Protein AF-A0A7V9ZTU9-F1 (afdb_monomer_lite)

pLDDT: mean 80.58, std 18.95, range [41.09, 98.31]

Foldseek 3Di:
DDDDDDDPPPVDDDDDDDDPPPPPPPPPVPPPPPQDKDWDADPQQWIWIDTPVCNVDIDTPGHDDPDDVPDDDPDWDQDVVPRDIDD

Sequence (87 aa):
MKKTFNGRSVFGSMLFLLSLFVYVGSINAQTITPNATLFGVTTNNQLVRFSATSPENVTIVGSITGLQLGENILGIDFRPATGQLYG

Structure (mmCIF, N/CA/C/O backbone):
data_AF-A0A7V9ZTU9-F1
#
_entry.id   AF-A0A7V9ZTU9-F1
#
loop_
_atom_site.group_PDB
_atom_site.id
_atom_site.type_symbol
_atom_site.label_atom_id
_atom_site.label_alt_id
_atom_site.label_comp_id
_atom_site.label_asym_id
_atom_site.label_entity_id
_atom_site.label_seq_id
_atom_site.pdbx_PDB_ins_code
_atom_site.Cartn_x
_atom_site.Cartn_y
_atom_site.Ca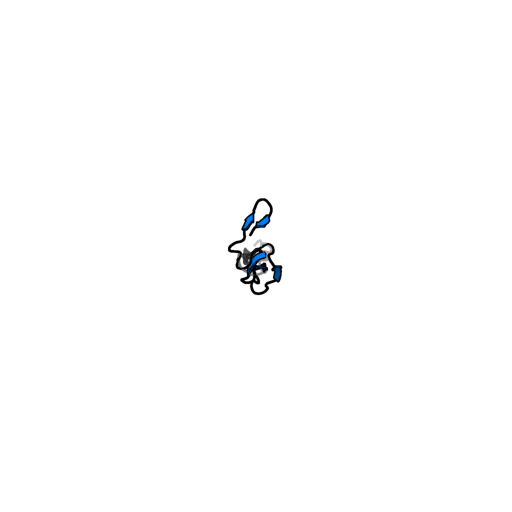rtn_z
_atom_site.occupancy
_atom_site.B_iso_or_equiv
_atom_site.auth_seq_id
_atom_site.auth_comp_id
_atom_site.auth_asym_id
_atom_site.auth_atom_id
_atom_site.pdbx_PDB_model_num
ATOM 1 N N . MET A 1 1 ? 46.360 -13.567 -89.956 1.00 49.56 1 MET A N 1
ATOM 2 C CA . MET A 1 1 ? 47.189 -13.323 -88.754 1.00 49.56 1 MET A CA 1
ATOM 3 C C . MET A 1 1 ? 46.247 -12.995 -87.598 1.00 49.56 1 MET A C 1
ATOM 5 O O . MET A 1 1 ? 45.555 -11.987 -87.643 1.00 49.56 1 MET A O 1
ATOM 9 N N . LYS A 1 2 ? 46.080 -13.944 -86.673 1.00 58.53 2 LYS A N 1
ATOM 10 C CA . LYS A 1 2 ? 45.036 -13.980 -85.636 1.00 58.53 2 LYS A CA 1
ATOM 11 C C . LYS A 1 2 ? 45.441 -13.059 -84.480 1.00 58.53 2 LYS A C 1
ATOM 13 O O . LYS A 1 2 ? 46.462 -13.310 -83.852 1.00 58.53 2 LYS A O 1
ATOM 18 N N . LYS A 1 3 ? 44.682 -11.990 -84.220 1.00 54.19 3 LYS A N 1
ATOM 19 C CA . LYS A 1 3 ? 44.894 -11.142 -83.037 1.00 54.19 3 LYS A CA 1
ATOM 20 C C . LYS A 1 3 ? 44.293 -11.849 -81.821 1.00 54.19 3 LYS A C 1
ATOM 22 O O . LYS A 1 3 ? 43.076 -11.948 -81.696 1.00 54.19 3 LYS A O 1
ATOM 27 N N . THR A 1 4 ? 45.146 -12.404 -80.972 1.00 60.84 4 THR A N 1
ATOM 28 C CA . THR A 1 4 ? 44.796 -12.967 -79.664 1.00 60.84 4 THR A CA 1
ATOM 29 C C . THR A 1 4 ? 44.537 -11.824 -78.680 1.00 60.84 4 THR A C 1
ATOM 31 O O . THR A 1 4 ? 45.398 -10.972 -78.485 1.00 60.84 4 THR A O 1
ATOM 34 N N . PHE A 1 5 ? 43.341 -11.778 -78.085 1.00 61.34 5 PHE A N 1
ATOM 35 C CA . PHE A 1 5 ? 42.995 -10.806 -77.045 1.00 61.34 5 PHE A CA 1
ATOM 36 C C . PHE A 1 5 ? 43.505 -11.274 -75.677 1.00 61.34 5 PHE A C 1
ATOM 38 O O . PHE A 1 5 ? 43.300 -12.421 -75.281 1.00 61.34 5 PHE A O 1
ATOM 45 N N . ASN A 1 6 ? 44.166 -10.355 -74.976 1.00 50.69 6 ASN A N 1
ATOM 46 C CA . ASN A 1 6 ? 44.710 -10.513 -73.633 1.00 50.69 6 ASN A CA 1
ATOM 47 C C . ASN A 1 6 ? 43.612 -10.781 -72.583 1.00 50.69 6 ASN A C 1
ATOM 49 O O . ASN A 1 6 ? 42.637 -10.041 -72.498 1.00 50.69 6 ASN A O 1
ATOM 53 N N . GLY A 1 7 ? 43.826 -11.819 -71.767 1.00 54.75 7 GLY A N 1
ATOM 54 C CA . GLY A 1 7 ? 43.492 -11.885 -70.337 1.00 54.75 7 GLY A CA 1
ATOM 55 C C . GLY A 1 7 ? 42.083 -11.495 -69.884 1.00 54.75 7 GLY A C 1
ATOM 56 O O . GLY A 1 7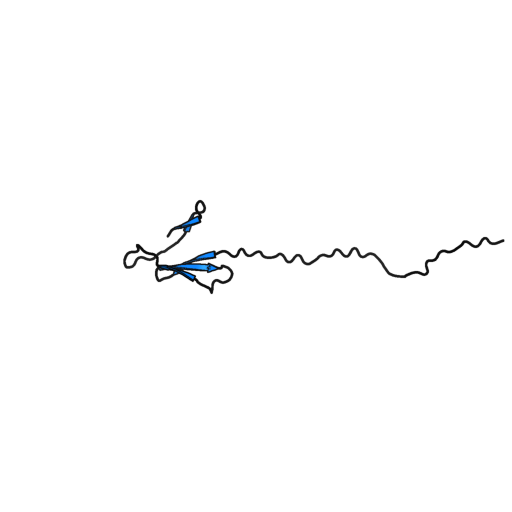 ? 41.890 -10.416 -69.334 1.00 54.75 7 GLY A O 1
ATOM 57 N N . ARG A 1 8 ? 41.124 -12.426 -69.961 1.00 61.97 8 ARG A N 1
ATOM 58 C CA . ARG A 1 8 ? 39.976 -12.438 -69.035 1.00 61.97 8 ARG A CA 1
ATOM 59 C C . ARG A 1 8 ? 40.280 -13.428 -67.913 1.00 61.97 8 ARG A C 1
ATOM 61 O O . ARG A 1 8 ? 39.964 -14.609 -68.022 1.00 61.97 8 ARG A O 1
ATOM 68 N N . SER A 1 9 ? 40.928 -12.958 -66.852 1.00 57.41 9 SER A N 1
ATOM 69 C CA . SER A 1 9 ? 41.128 -13.735 -65.626 1.00 57.41 9 SER A CA 1
ATOM 70 C C . SER A 1 9 ? 39.787 -13.846 -64.891 1.00 57.41 9 SER A C 1
ATOM 72 O O . SER A 1 9 ? 39.447 -13.000 -64.076 1.00 57.41 9 SER A O 1
ATOM 74 N N . VAL A 1 10 ? 39.004 -14.880 -65.201 1.00 59.59 10 VAL A N 1
ATOM 75 C CA . VAL A 1 10 ? 37.836 -15.306 -64.397 1.00 59.59 10 VAL A CA 1
ATOM 76 C C . VAL A 1 10 ? 38.121 -16.596 -63.615 1.00 59.59 10 VAL A C 1
ATOM 78 O O . VAL A 1 10 ? 37.213 -17.273 -63.153 1.00 59.59 10 VAL A O 1
ATOM 81 N N . PHE A 1 11 ? 39.400 -16.921 -63.411 1.00 56.03 11 PHE A N 1
ATOM 82 C CA . PHE A 1 11 ? 39.860 -18.046 -62.585 1.00 56.03 11 PHE A CA 1
ATOM 83 C C . PHE A 1 11 ? 39.945 -17.686 -61.086 1.00 56.03 11 PHE A C 1
ATOM 85 O O . PHE A 1 11 ? 40.903 -18.037 -60.405 1.00 56.03 11 PHE A O 1
ATOM 92 N N . GLY A 1 12 ? 38.939 -16.973 -60.569 1.00 45.44 12 GLY A N 1
ATOM 93 C CA . GLY A 1 12 ? 38.815 -16.619 -59.155 1.00 45.44 12 GLY A CA 1
ATOM 94 C C . GLY A 1 12 ? 37.372 -16.754 -58.675 1.00 45.44 12 GLY A C 1
ATOM 95 O O . GLY A 1 12 ? 36.535 -15.914 -58.984 1.00 45.44 12 GLY A O 1
ATOM 96 N N . SER A 1 13 ? 37.120 -17.819 -57.909 1.00 47.69 13 SER A N 1
ATOM 97 C CA . SER A 1 13 ? 35.963 -18.049 -57.028 1.00 47.69 13 SER A CA 1
ATOM 98 C C . SER A 1 13 ? 34.562 -18.082 -57.654 1.00 47.69 13 SER A C 1
ATOM 100 O O . SER A 1 13 ? 33.816 -17.110 -57.699 1.00 47.69 13 SER A O 1
ATOM 102 N N . MET A 1 14 ? 34.168 -19.303 -57.996 1.00 47.69 14 MET A N 1
ATOM 103 C CA . MET A 1 14 ? 32.800 -19.801 -57.931 1.00 47.69 14 MET A CA 1
ATOM 104 C C . MET A 1 14 ? 32.285 -19.718 -56.479 1.00 47.69 14 MET A C 1
ATOM 106 O O . MET A 1 14 ? 32.668 -20.557 -55.677 1.00 47.69 14 MET A O 1
ATOM 110 N N . LEU A 1 15 ? 31.478 -18.707 -56.134 1.00 47.53 15 LEU A N 1
ATOM 111 C CA . LEU A 1 15 ? 30.653 -18.614 -54.908 1.00 47.53 15 LEU A CA 1
ATOM 112 C C . LEU A 1 15 ? 29.605 -17.501 -55.132 1.00 47.53 15 LEU A C 1
ATOM 114 O O . LEU A 1 15 ? 29.891 -16.318 -55.015 1.00 47.53 15 LEU A O 1
ATOM 118 N N . PHE A 1 16 ? 28.511 -17.823 -55.818 1.00 44.38 16 PHE A N 1
ATOM 119 C CA . PHE A 1 16 ? 27.188 -18.032 -55.215 1.00 44.38 16 PHE A CA 1
ATOM 120 C C . PHE A 1 16 ? 26.606 -16.780 -54.523 1.00 44.38 16 PHE A C 1
ATOM 122 O O . PHE A 1 16 ? 26.874 -16.503 -53.364 1.00 44.38 16 PHE A O 1
ATOM 129 N N . LEU A 1 17 ? 25.796 -16.051 -55.298 1.00 41.09 17 LEU A N 1
ATOM 130 C CA . LEU A 1 17 ? 24.492 -15.479 -54.940 1.00 41.09 17 LEU A CA 1
ATOM 131 C C . LEU A 1 17 ? 24.330 -14.740 -53.595 1.00 41.09 17 LEU A C 1
ATOM 133 O O . LEU A 1 17 ? 24.368 -15.319 -52.517 1.00 41.09 17 LEU A O 1
ATOM 137 N N . LEU A 1 18 ? 23.942 -13.468 -53.727 1.00 50.66 18 LEU A N 1
ATOM 138 C CA . LEU A 1 18 ? 22.775 -12.878 -53.065 1.00 50.66 18 LEU A CA 1
ATOM 139 C C . LEU A 1 18 ? 22.535 -13.332 -51.614 1.00 50.66 18 LEU A C 1
ATOM 141 O O . LEU A 1 18 ? 21.715 -14.207 -51.350 1.00 50.66 18 LEU A O 1
ATOM 145 N N . SER A 1 19 ? 23.164 -12.673 -50.648 1.00 52.69 19 SER A N 1
ATOM 146 C CA . SER A 1 19 ? 22.604 -12.675 -49.301 1.00 52.69 19 SER A CA 1
ATOM 147 C C . SER A 1 19 ? 22.696 -11.290 -48.678 1.00 52.69 19 SER A C 1
ATOM 149 O O . SER A 1 19 ? 23.590 -10.954 -47.908 1.00 52.69 19 SER A O 1
ATOM 151 N N . LEU A 1 20 ? 21.685 -10.476 -48.988 1.00 50.84 20 LEU A N 1
ATOM 152 C CA . LEU A 1 20 ? 21.154 -9.563 -47.989 1.00 50.84 20 LEU A CA 1
ATOM 153 C C . LEU A 1 20 ? 20.556 -10.452 -46.889 1.00 50.84 20 LEU A C 1
ATOM 155 O O . LEU A 1 20 ? 19.357 -10.720 -46.876 1.00 50.84 20 LEU A O 1
ATOM 159 N N . PHE A 1 21 ? 21.401 -10.982 -46.001 1.00 55.75 21 PHE A N 1
ATOM 160 C CA . PHE A 1 21 ? 20.920 -11.440 -44.709 1.00 55.75 21 PHE A CA 1
ATOM 161 C C . PHE A 1 21 ? 20.440 -10.180 -44.007 1.00 55.75 21 PHE A C 1
ATOM 163 O O . PHE A 1 21 ? 21.216 -9.430 -43.419 1.00 55.75 21 PHE A O 1
ATOM 170 N N . VAL A 1 22 ? 19.140 -9.918 -44.114 1.00 61.97 22 VAL A N 1
ATOM 171 C CA . VAL A 1 22 ? 18.470 -9.140 -43.089 1.00 61.97 22 VAL A CA 1
ATOM 172 C C . VAL A 1 22 ? 18.766 -9.898 -41.805 1.00 61.97 22 VAL A C 1
ATOM 174 O O . VAL A 1 22 ? 18.275 -11.007 -41.597 1.00 61.97 22 VAL A O 1
ATOM 177 N N . TYR A 1 23 ? 19.639 -9.334 -40.976 1.00 61.91 23 TYR A N 1
ATOM 178 C CA . TYR A 1 23 ? 19.763 -9.745 -39.594 1.00 61.91 23 TYR A CA 1
ATOM 179 C C . TYR A 1 23 ? 18.449 -9.340 -38.931 1.00 61.91 23 TYR A C 1
ATOM 181 O O . TYR A 1 23 ? 18.334 -8.270 -38.336 1.00 61.91 23 TYR A O 1
ATOM 189 N N . VAL A 1 24 ? 17.411 -10.161 -39.100 1.00 63.94 24 VAL A N 1
ATOM 190 C CA . VAL A 1 24 ? 16.235 -10.095 -38.241 1.00 63.94 24 VAL A CA 1
ATOM 191 C C . VAL A 1 24 ? 16.695 -10.691 -36.920 1.00 63.94 24 VAL A C 1
ATOM 193 O O . VAL A 1 24 ? 16.464 -11.859 -36.621 1.00 63.94 24 VAL A O 1
ATOM 196 N N . GLY A 1 25 ? 17.447 -9.895 -36.158 1.00 67.88 25 GLY A N 1
ATOM 197 C CA . GLY A 1 25 ? 17.667 -10.175 -34.754 1.00 67.88 25 GLY A CA 1
ATOM 198 C C . GLY A 1 25 ? 16.293 -10.284 -34.114 1.00 67.88 25 GLY A C 1
ATOM 199 O O . GLY A 1 25 ? 15.443 -9.419 -34.334 1.00 67.88 25 GLY A O 1
ATOM 200 N N . SER A 1 26 ? 16.053 -11.374 -33.390 1.00 71.75 26 SER A N 1
ATOM 201 C CA . SER A 1 26 ? 14.848 -11.549 -32.592 1.00 71.75 26 SER A CA 1
ATOM 202 C C . SER A 1 26 ? 14.596 -10.266 -31.806 1.00 71.75 26 SER A C 1
ATOM 204 O O . SER A 1 26 ? 15.363 -9.930 -30.901 1.00 71.75 26 SER A O 1
ATOM 206 N N . ILE A 1 27 ? 13.535 -9.535 -32.149 1.00 62.94 27 ILE A N 1
ATOM 207 C CA . ILE A 1 27 ? 13.003 -8.520 -31.252 1.00 62.94 27 ILE A CA 1
ATOM 208 C C . ILE A 1 27 ? 12.390 -9.288 -30.089 1.00 62.94 27 ILE A C 1
ATOM 210 O O . ILE A 1 27 ? 11.219 -9.653 -30.096 1.00 62.94 27 ILE A O 1
ATOM 214 N N . ASN A 1 28 ? 13.213 -9.611 -29.094 1.00 68.88 28 ASN A N 1
ATOM 215 C CA . ASN A 1 28 ? 12.685 -9.949 -27.789 1.00 68.88 28 ASN A CA 1
ATOM 216 C C . ASN A 1 28 ? 11.915 -8.702 -27.366 1.00 68.88 28 ASN A C 1
ATOM 218 O O . ASN A 1 28 ? 12.526 -7.693 -27.017 1.00 68.88 28 ASN A O 1
ATOM 222 N N . ALA A 1 29 ? 10.589 -8.727 -27.506 1.00 65.25 29 ALA A N 1
ATOM 223 C CA . ALA A 1 29 ? 9.744 -7.723 -26.899 1.00 65.25 29 ALA A CA 1
ATOM 224 C C . ALA A 1 29 ? 10.037 -7.834 -25.407 1.00 65.25 29 ALA A C 1
ATOM 226 O O . ALA A 1 29 ? 9.594 -8.771 -24.746 1.00 65.25 29 ALA A O 1
ATOM 227 N N . GLN A 1 30 ? 10.905 -6.957 -24.908 1.00 60.91 30 GLN A N 1
ATOM 228 C CA . GLN A 1 30 ? 11.211 -6.919 -23.499 1.00 60.91 30 GLN A CA 1
ATOM 229 C C . GLN A 1 30 ? 9.918 -6.477 -22.842 1.00 60.91 30 GLN A C 1
ATOM 231 O O . GLN A 1 30 ? 9.534 -5.311 -22.932 1.00 60.91 30 GLN A O 1
ATOM 236 N N . THR A 1 31 ? 9.210 -7.427 -22.241 1.00 63.22 31 THR A N 1
ATOM 237 C CA . THR A 1 31 ? 8.086 -7.126 -21.374 1.00 63.22 31 THR A CA 1
ATOM 238 C C . THR A 1 31 ? 8.680 -6.370 -20.194 1.00 63.22 31 THR A C 1
ATOM 240 O O . THR A 1 31 ? 9.124 -6.967 -19.214 1.00 63.22 31 THR A O 1
ATOM 243 N N . ILE A 1 32 ? 8.774 -5.043 -20.320 1.00 70.00 32 ILE A N 1
ATOM 244 C CA . ILE A 1 32 ? 9.043 -4.151 -19.202 1.00 70.00 32 ILE A CA 1
ATOM 245 C C . ILE A 1 32 ? 7.801 -4.280 -18.335 1.00 70.00 32 ILE A C 1
ATOM 247 O O . ILE A 1 32 ? 6.830 -3.553 -18.507 1.00 70.00 32 ILE A O 1
ATOM 251 N N . THR A 1 33 ? 7.787 -5.287 -17.470 1.00 67.88 33 THR A N 1
ATOM 252 C CA . THR A 1 33 ? 6.778 -5.374 -16.428 1.00 67.88 33 THR A CA 1
ATOM 253 C C . THR A 1 33 ? 7.185 -4.290 -15.447 1.00 67.88 33 THR A C 1
ATOM 255 O O . THR A 1 33 ? 8.251 -4.427 -14.836 1.00 67.88 33 THR A O 1
ATOM 258 N N . PRO A 1 34 ? 6.452 -3.167 -15.350 1.00 75.44 34 PRO A N 1
ATOM 259 C CA . PRO A 1 34 ? 6.799 -2.157 -14.372 1.00 75.44 34 PRO A CA 1
ATOM 260 C C . PRO A 1 34 ? 6.817 -2.841 -13.007 1.00 75.44 34 PRO A C 1
ATOM 262 O O . PRO A 1 34 ? 5.836 -3.472 -12.610 1.00 75.44 34 PRO A O 1
ATOM 265 N N . ASN A 1 35 ? 7.953 -2.762 -12.313 1.00 86.81 35 ASN A N 1
ATOM 266 C CA . ASN A 1 35 ? 8.058 -3.229 -10.938 1.00 86.81 35 ASN A CA 1
ATOM 267 C C . ASN A 1 35 ? 7.253 -2.264 -10.061 1.00 86.81 35 ASN A C 1
ATOM 269 O O . ASN A 1 35 ? 7.783 -1.303 -9.503 1.00 86.81 35 ASN A O 1
ATOM 273 N N . ALA A 1 36 ? 5.941 -2.476 -10.036 1.00 91.88 36 ALA A N 1
ATOM 274 C CA . ALA A 1 36 ? 5.016 -1.697 -9.245 1.00 91.88 36 ALA A CA 1
ATOM 275 C C . ALA A 1 36 ? 5.123 -2.137 -7.785 1.00 91.88 36 ALA A C 1
ATOM 277 O O . ALA A 1 36 ? 5.099 -3.329 -7.475 1.00 91.88 36 ALA A O 1
ATOM 278 N N . THR A 1 37 ? 5.218 -1.166 -6.881 1.00 94.69 37 THR A N 1
ATOM 279 C CA . THR A 1 37 ? 5.001 -1.424 -5.456 1.00 94.69 37 THR A CA 1
ATOM 280 C C . THR A 1 37 ? 3.504 -1.405 -5.197 1.00 94.69 37 THR A C 1
ATOM 282 O O . THR A 1 37 ? 2.835 -0.422 -5.511 1.00 94.69 37 THR A O 1
ATOM 285 N N . LEU A 1 38 ? 2.986 -2.488 -4.636 1.00 95.69 38 LEU A N 1
ATOM 286 C CA . LEU A 1 38 ? 1.588 -2.640 -4.261 1.00 95.69 38 LEU A CA 1
ATOM 287 C C . LEU A 1 38 ? 1.444 -2.507 -2.747 1.00 95.69 38 LEU A C 1
ATOM 289 O O . LEU A 1 38 ? 2.376 -2.803 -1.997 1.00 95.69 38 LEU A O 1
ATOM 293 N N . PHE A 1 39 ? 0.267 -2.059 -2.316 1.00 97.38 39 PHE A N 1
ATOM 294 C CA . PHE A 1 39 ? -0.085 -1.870 -0.913 1.00 97.38 39 PHE A CA 1
ATOM 295 C C . PHE A 1 39 ? -1.346 -2.661 -0.583 1.00 97.38 39 PHE A C 1
ATOM 297 O O . PHE A 1 39 ? -2.213 -2.845 -1.436 1.00 97.38 39 PHE A O 1
ATOM 304 N N . GLY A 1 40 ? -1.447 -3.118 0.660 1.00 96.62 40 GLY A N 1
ATOM 305 C CA . GLY A 1 40 ? -2.611 -3.841 1.157 1.00 96.62 40 GLY A CA 1
ATOM 306 C C . GLY A 1 40 ? -2.775 -3.683 2.661 1.00 96.62 40 GLY A C 1
ATOM 307 O O . GLY A 1 40 ? -1.886 -3.169 3.341 1.00 96.62 40 GLY A O 1
ATOM 308 N N . VAL A 1 41 ? -3.912 -4.145 3.175 1.00 97.25 41 VAL A N 1
ATOM 309 C CA . VAL A 1 41 ? -4.204 -4.163 4.611 1.00 97.25 41 VAL A CA 1
ATOM 310 C C . VAL A 1 41 ? -4.467 -5.596 5.048 1.00 97.25 41 VAL A C 1
ATOM 312 O O . VAL A 1 41 ? -5.205 -6.326 4.390 1.00 97.25 41 VAL A O 1
ATOM 315 N N . THR A 1 42 ? -3.829 -6.019 6.136 1.00 95.88 42 THR A N 1
ATOM 316 C CA . THR A 1 42 ? -4.048 -7.353 6.712 1.00 95.88 42 THR A CA 1
ATOM 317 C C . THR A 1 42 ? -5.297 -7.383 7.592 1.00 95.88 42 THR A C 1
ATOM 319 O O . THR A 1 42 ? -5.804 -6.346 8.014 1.00 95.88 42 THR A O 1
ATOM 322 N N . THR A 1 43 ? -5.751 -8.582 7.962 1.00 93.94 43 THR A N 1
ATOM 323 C CA . THR A 1 43 ? -6.859 -8.775 8.918 1.00 93.94 43 THR A CA 1
ATOM 324 C C . THR A 1 43 ? -6.578 -8.219 10.315 1.00 93.94 43 THR A C 1
ATOM 326 O O . THR A 1 43 ? -7.499 -8.094 11.108 1.00 93.94 43 THR A O 1
ATOM 329 N N . ASN A 1 44 ? -5.318 -7.894 10.618 1.00 94.38 44 ASN A N 1
ATOM 330 C CA . ASN A 1 44 ? -4.896 -7.300 11.886 1.00 94.38 44 ASN A CA 1
ATOM 331 C C . ASN A 1 44 ? -4.690 -5.778 11.761 1.00 94.38 44 ASN A C 1
ATOM 333 O O . ASN A 1 44 ? -3.922 -5.201 12.531 1.00 94.38 44 ASN A O 1
ATOM 337 N N . ASN A 1 45 ? -5.290 -5.149 10.743 1.00 95.62 45 ASN A N 1
ATOM 338 C CA . ASN A 1 45 ? -5.209 -3.712 10.467 1.00 95.62 45 ASN A CA 1
ATOM 339 C C . ASN A 1 45 ? -3.767 -3.205 10.309 1.00 95.62 45 ASN A C 1
ATOM 341 O O . ASN A 1 45 ? -3.420 -2.119 10.771 1.00 95.62 45 ASN A O 1
ATOM 345 N N . GLN A 1 46 ? -2.905 -3.989 9.657 1.00 96.88 46 GLN A N 1
ATOM 346 C CA . GLN A 1 46 ? -1.543 -3.561 9.330 1.00 96.88 46 GLN A CA 1
ATOM 347 C C . GLN A 1 46 ? -1.450 -3.182 7.860 1.00 96.88 46 GLN A C 1
ATOM 349 O O . GLN A 1 46 ? -1.871 -3.953 6.997 1.00 96.88 46 GLN A O 1
ATOM 354 N N . LEU A 1 47 ? -0.849 -2.026 7.586 1.00 97.81 47 LEU A N 1
ATOM 355 C CA . LEU A 1 47 ? -0.465 -1.632 6.242 1.00 97.81 47 LEU A CA 1
ATOM 356 C C . LEU A 1 47 ? 0.767 -2.439 5.827 1.00 97.81 47 LEU A C 1
ATOM 358 O O . LEU A 1 47 ? 1.786 -2.457 6.524 1.00 97.81 47 LEU A O 1
ATOM 362 N N . VAL A 1 48 ? 0.681 -3.087 4.671 1.00 98.06 48 VAL A N 1
ATOM 363 C CA . VAL A 1 48 ? 1.773 -3.856 4.070 1.00 98.06 48 VAL A CA 1
ATOM 364 C C . VAL A 1 48 ? 2.088 -3.346 2.673 1.00 98.06 48 VAL A C 1
ATOM 366 O O . VAL A 1 48 ? 1.232 -2.771 2.001 1.00 98.06 48 VAL A O 1
ATOM 369 N N . ARG A 1 49 ? 3.321 -3.589 2.227 1.00 97.75 49 ARG A N 1
ATOM 370 C CA . ARG A 1 49 ? 3.746 -3.364 0.844 1.00 97.75 49 ARG A CA 1
ATOM 371 C C . ARG A 1 49 ? 4.511 -4.559 0.293 1.00 97.75 49 ARG A C 1
ATOM 373 O O . ARG A 1 49 ? 5.198 -5.252 1.043 1.00 97.75 49 ARG A O 1
ATOM 380 N N . PHE A 1 50 ? 4.448 -4.756 -1.014 1.00 97.25 50 PHE A N 1
ATOM 381 C CA . PHE A 1 50 ? 5.195 -5.794 -1.725 1.00 97.25 50 PHE A CA 1
ATOM 382 C C . PHE A 1 50 ? 5.410 -5.394 -3.187 1.00 97.25 50 PHE A C 1
ATOM 384 O O . PHE A 1 50 ? 4.775 -4.469 -3.695 1.00 97.25 50 PHE A O 1
ATOM 391 N N . SER A 1 51 ? 6.336 -6.069 -3.864 1.00 95.56 51 SER A N 1
ATOM 392 C CA . SER A 1 51 ? 6.557 -5.879 -5.299 1.00 95.56 51 SER A CA 1
ATOM 393 C C . SER A 1 51 ? 5.571 -6.724 -6.102 1.00 95.56 51 SER A C 1
ATOM 395 O O . SER A 1 51 ? 5.354 -7.893 -5.788 1.00 95.56 51 SER A O 1
ATOM 397 N N . ALA A 1 52 ? 5.034 -6.169 -7.189 1.00 93.19 52 ALA A N 1
ATOM 398 C CA . ALA A 1 52 ? 4.191 -6.904 -8.129 1.00 93.19 52 ALA A CA 1
ATOM 399 C C . ALA A 1 52 ? 4.906 -8.104 -8.783 1.00 93.19 52 ALA A C 1
ATOM 401 O O . ALA A 1 52 ? 4.242 -9.034 -9.228 1.00 93.19 52 ALA A O 1
ATOM 402 N N . THR A 1 53 ? 6.244 -8.109 -8.83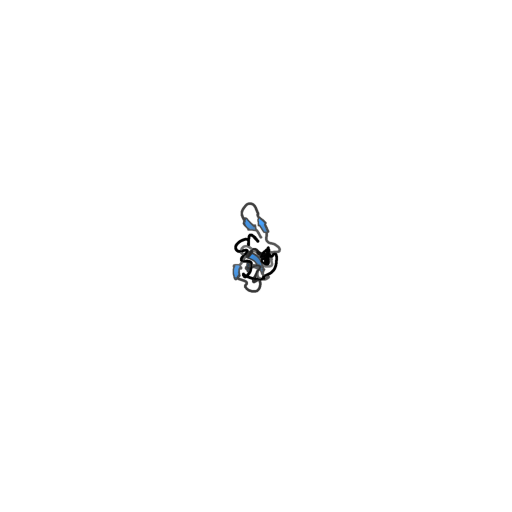1 1.00 93.94 53 THR A N 1
ATOM 40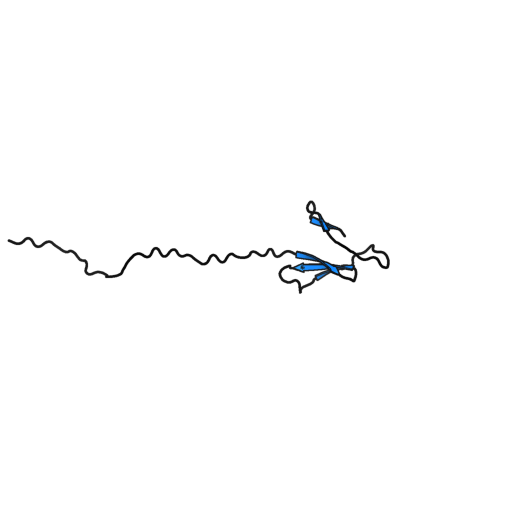3 C CA . THR A 1 53 ? 7.032 -9.230 -9.372 1.00 93.94 53 THR A CA 1
ATOM 404 C C . THR A 1 53 ? 7.410 -10.270 -8.316 1.00 93.94 53 THR A C 1
ATOM 406 O O . THR A 1 53 ? 7.976 -11.303 -8.665 1.00 93.94 53 THR A O 1
ATOM 409 N N . SER A 1 54 ? 7.140 -10.000 -7.035 1.00 93.69 54 SER A N 1
ATOM 410 C CA . SER A 1 54 ? 7.471 -10.884 -5.90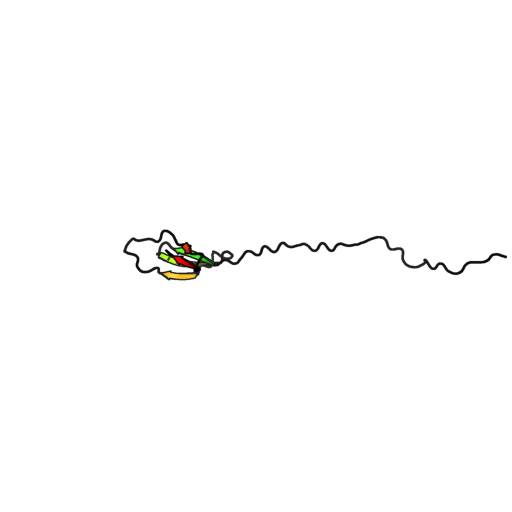9 1.00 93.69 54 SER A CA 1
ATOM 411 C C . SER A 1 54 ? 6.453 -10.721 -4.766 1.00 93.69 54 SER A C 1
ATOM 413 O O . SER A 1 54 ? 6.808 -10.228 -3.688 1.00 93.69 54 SER A O 1
ATOM 415 N N . PRO A 1 55 ? 5.168 -11.056 -4.997 1.00 94.06 55 PRO A N 1
ATOM 416 C CA . PRO A 1 55 ? 4.087 -10.845 -4.031 1.00 94.06 55 PRO A CA 1
ATOM 417 C C . PRO A 1 55 ? 4.239 -11.650 -2.734 1.00 94.06 55 PRO A C 1
ATOM 419 O O . PRO A 1 55 ? 3.663 -11.284 -1.714 1.00 94.06 55 PRO A O 1
ATOM 422 N N . GLU A 1 56 ? 5.034 -12.717 -2.746 1.00 96.19 56 GLU A N 1
ATOM 423 C CA . GLU A 1 56 ? 5.385 -13.512 -1.571 1.00 96.19 56 GLU A CA 1
ATOM 424 C C . GLU A 1 56 ? 6.282 -12.760 -0.572 1.00 96.19 56 GLU A C 1
ATOM 426 O O . GLU A 1 56 ? 6.294 -13.082 0.615 1.00 96.19 56 GLU A O 1
ATOM 431 N N . ASN A 1 57 ? 7.003 -11.729 -1.028 1.00 96.50 57 ASN A N 1
ATOM 432 C CA . ASN A 1 57 ? 7.920 -10.943 -0.205 1.00 96.50 57 ASN A CA 1
ATOM 433 C C . ASN A 1 57 ? 7.217 -9.704 0.371 1.00 96.50 57 ASN A C 1
ATOM 435 O O . ASN A 1 57 ? 7.388 -8.575 -0.101 1.00 96.50 57 ASN A O 1
ATOM 439 N N . VAL A 1 58 ? 6.413 -9.922 1.412 1.00 97.56 58 VAL A N 1
ATOM 440 C CA . VAL A 1 58 ? 5.615 -8.876 2.068 1.00 97.56 58 VAL A CA 1
ATOM 441 C C . VAL A 1 58 ? 6.418 -8.148 3.148 1.00 97.56 58 VAL A C 1
ATOM 443 O O . VAL A 1 58 ? 6.989 -8.761 4.045 1.00 97.56 58 VAL A O 1
ATOM 446 N N . THR A 1 59 ? 6.422 -6.815 3.097 1.00 98.31 59 THR A N 1
ATOM 447 C CA . THR A 1 59 ? 6.992 -5.945 4.136 1.00 98.31 59 THR A CA 1
ATOM 448 C C . THR A 1 59 ? 5.876 -5.269 4.927 1.00 98.31 59 THR A C 1
ATOM 450 O O . THR A 1 59 ? 5.005 -4.624 4.342 1.00 98.31 59 THR A O 1
ATOM 453 N N . ILE A 1 60 ? 5.928 -5.353 6.257 1.00 98.06 60 ILE A N 1
ATOM 454 C CA . ILE A 1 60 ? 5.033 -4.597 7.143 1.00 98.06 60 ILE A CA 1
ATOM 455 C C . ILE A 1 60 ? 5.494 -3.138 7.177 1.00 98.06 60 ILE A C 1
ATOM 457 O O . ILE A 1 60 ? 6.645 -2.855 7.501 1.00 98.06 60 ILE A O 1
ATOM 461 N N . VAL A 1 61 ? 4.594 -2.216 6.832 1.00 97.31 61 VAL A N 1
ATOM 462 C CA . VAL A 1 61 ? 4.833 -0.767 6.908 1.00 97.31 61 VAL A CA 1
ATOM 463 C C . VAL A 1 61 ? 4.520 -0.261 8.315 1.00 97.31 61 VAL A C 1
ATOM 465 O O . VAL A 1 61 ? 5.279 0.530 8.867 1.00 97.31 61 VAL A O 1
ATOM 468 N N . GLY A 1 62 ? 3.426 -0.745 8.909 1.00 97.12 62 GLY A N 1
ATOM 469 C CA . GLY A 1 62 ? 3.039 -0.429 10.283 1.00 97.12 62 GLY A CA 1
ATOM 470 C C . GLY A 1 62 ? 1.581 -0.769 10.588 1.00 97.12 62 GLY A C 1
ATOM 471 O O . GLY A 1 62 ? 0.805 -1.099 9.691 1.00 97.12 62 GLY A O 1
ATOM 472 N N . SER A 1 63 ? 1.208 -0.680 11.864 1.00 96.25 63 SER A N 1
ATOM 473 C CA . SER A 1 63 ? -0.187 -0.808 12.300 1.00 96.25 63 SER A CA 1
ATOM 474 C C . SER A 1 63 ? -0.963 0.477 12.019 1.00 96.25 63 SER A C 1
ATOM 476 O O . SER A 1 63 ? -0.464 1.573 12.275 1.00 96.25 63 SER A O 1
ATOM 478 N N . ILE A 1 64 ? -2.193 0.341 11.530 1.00 95.69 64 ILE A N 1
ATOM 479 C CA . ILE A 1 64 ? -3.125 1.453 11.340 1.00 95.69 64 ILE A CA 1
ATOM 480 C C . ILE A 1 64 ? -3.681 1.840 12.713 1.00 95.69 64 ILE A C 1
ATOM 482 O O . ILE A 1 64 ? -4.129 0.988 13.479 1.00 95.69 64 ILE A O 1
ATOM 486 N N . THR A 1 65 ? -3.604 3.125 13.048 1.00 95.38 65 THR A N 1
ATOM 487 C CA . THR A 1 65 ? -4.022 3.669 14.346 1.00 95.38 65 THR A CA 1
ATOM 488 C C . THR A 1 65 ? -5.301 4.494 14.205 1.00 95.38 65 THR A C 1
ATOM 490 O O . THR A 1 65 ? -5.693 4.864 13.103 1.00 95.38 65 THR A O 1
ATOM 493 N N . GLY A 1 66 ? -5.968 4.779 15.329 1.00 94.62 66 GLY A N 1
ATOM 494 C CA . GLY A 1 66 ? -7.197 5.585 15.351 1.00 94.62 66 GLY A CA 1
ATOM 495 C C . GLY A 1 66 ? -8.496 4.801 15.138 1.00 94.62 66 GLY A C 1
ATOM 496 O O . GLY A 1 66 ? -9.563 5.402 15.180 1.00 94.62 66 GLY A O 1
ATOM 497 N N . LEU A 1 67 ? -8.409 3.479 14.970 1.00 95.25 67 LEU A N 1
ATOM 498 C CA . LEU A 1 67 ? -9.560 2.581 14.895 1.00 95.25 67 LEU A CA 1
ATOM 499 C C . LEU A 1 67 ? -10.125 2.280 16.286 1.00 95.25 67 LEU A C 1
ATOM 501 O O . LEU A 1 67 ? -9.377 2.079 17.248 1.00 95.25 67 LEU A O 1
ATOM 505 N N . GLN A 1 68 ? -11.448 2.216 16.386 1.00 95.88 68 GLN A N 1
ATOM 506 C CA . GLN A 1 68 ? -12.152 1.738 17.568 1.00 95.88 68 GLN A CA 1
ATOM 507 C C . GLN A 1 68 ? -12.092 0.209 17.668 1.00 95.88 68 GLN A C 1
ATOM 509 O O . GLN A 1 68 ? -11.768 -0.512 16.721 1.00 95.88 68 GLN A O 1
ATOM 514 N N . LEU A 1 69 ? -12.433 -0.308 18.850 1.00 92.62 69 LEU A N 1
ATOM 515 C CA . LEU A 1 69 ? -12.527 -1.746 19.075 1.00 92.62 69 LEU A CA 1
ATOM 516 C C . LEU A 1 69 ? -13.571 -2.370 18.138 1.00 92.62 69 LEU A C 1
ATOM 518 O O . LEU A 1 69 ? -14.752 -2.045 18.212 1.00 92.62 69 LEU A O 1
ATOM 522 N N . GLY A 1 70 ? -13.117 -3.295 17.292 1.00 92.38 70 GLY A N 1
ATOM 523 C CA . GLY A 1 70 ? -13.958 -3.995 16.320 1.00 92.38 70 GLY A CA 1
ATOM 524 C C . GLY A 1 70 ? -14.045 -3.332 14.942 1.00 92.38 70 GLY A C 1
ATOM 525 O O . GLY A 1 70 ? -14.704 -3.888 14.065 1.00 92.38 70 GLY A O 1
ATOM 526 N N . GLU A 1 71 ? -13.383 -2.193 14.717 1.00 94.62 71 GLU A N 1
ATOM 527 C CA . GLU A 1 71 ? -13.330 -1.565 13.395 1.00 94.62 71 GLU A CA 1
ATOM 528 C C . GLU A 1 71 ? -12.266 -2.198 12.493 1.00 94.62 71 GLU A C 1
ATOM 530 O O . GLU A 1 71 ? -11.132 -2.458 12.899 1.00 94.62 71 GLU A O 1
ATOM 535 N N . ASN A 1 72 ? -12.636 -2.395 11.227 1.00 93.88 72 ASN A N 1
ATOM 536 C CA . ASN A 1 72 ? -11.762 -2.934 10.196 1.00 93.88 72 ASN A CA 1
ATOM 537 C C . ASN A 1 72 ? -11.683 -1.991 9.002 1.00 93.88 72 ASN A C 1
ATOM 539 O O . ASN A 1 72 ? -12.686 -1.412 8.588 1.00 93.88 72 ASN A O 1
ATOM 543 N N . ILE A 1 73 ? -10.494 -1.893 8.413 1.00 95.00 73 ILE A N 1
ATOM 544 C CA . ILE A 1 73 ? -10.314 -1.179 7.150 1.00 95.00 73 ILE A CA 1
ATOM 545 C C . ILE A 1 73 ? -10.889 -2.032 6.024 1.00 95.00 73 ILE A C 1
ATOM 547 O O . ILE A 1 73 ? -10.514 -3.193 5.863 1.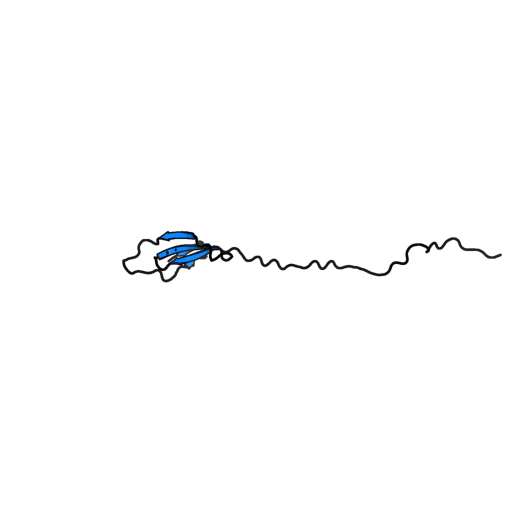00 95.00 73 ILE A O 1
ATOM 551 N N . LEU A 1 74 ? -11.790 -1.442 5.240 1.00 93.94 74 LEU A N 1
ATOM 552 C CA . LEU A 1 74 ? -12.451 -2.117 4.119 1.00 93.94 74 LEU A CA 1
ATOM 553 C C . LEU A 1 74 ? -11.818 -1.787 2.765 1.00 93.94 74 LEU A C 1
ATOM 555 O O . LEU A 1 74 ? -11.992 -2.536 1.807 1.00 93.94 74 LEU A O 1
ATOM 559 N N . GLY A 1 75 ? -11.097 -0.672 2.671 1.00 93.44 75 GLY A N 1
ATOM 560 C CA . GLY A 1 75 ? -10.499 -0.220 1.425 1.00 93.44 75 GLY A CA 1
ATOM 561 C C . GLY A 1 75 ? -9.438 0.840 1.659 1.00 93.44 75 GLY A C 1
ATOM 562 O O . GLY A 1 75 ? -9.452 1.535 2.670 1.00 93.44 75 GLY A O 1
ATOM 563 N N . ILE A 1 76 ? -8.524 0.934 0.702 1.00 96.81 76 ILE A N 1
ATOM 564 C CA . ILE A 1 76 ? -7.504 1.972 0.628 1.00 96.81 76 ILE A CA 1
ATOM 565 C C . ILE A 1 76 ? -7.459 2.504 -0.805 1.00 96.81 76 ILE A C 1
ATOM 567 O O . ILE A 1 76 ? -7.713 1.749 -1.744 1.00 96.81 76 ILE A O 1
ATOM 571 N N . ASP A 1 77 ? -7.140 3.782 -0.980 1.00 95.62 77 ASP A N 1
ATOM 572 C CA . ASP A 1 77 ? -7.098 4.426 -2.294 1.00 95.62 77 ASP A CA 1
ATOM 573 C C . ASP A 1 77 ? -5.912 5.385 -2.418 1.00 95.62 77 ASP A C 1
ATOM 575 O O . ASP A 1 77 ? -5.617 6.159 -1.505 1.00 95.62 77 ASP A O 1
ATOM 579 N N . PHE A 1 78 ? -5.234 5.348 -3.566 1.00 96.31 78 PHE A N 1
ATOM 580 C CA . PHE A 1 78 ? -4.195 6.316 -3.901 1.00 96.31 78 PHE A CA 1
ATOM 581 C C . PHE A 1 78 ? -4.798 7.467 -4.691 1.00 96.31 78 PHE A C 1
ATOM 583 O O . PHE A 1 78 ? -5.254 7.290 -5.819 1.00 96.31 78 PHE A O 1
ATOM 590 N N . ARG A 1 79 ? -4.715 8.682 -4.149 1.00 94.25 79 ARG A N 1
ATOM 591 C CA . ARG A 1 79 ? -5.231 9.869 -4.831 1.00 94.25 79 ARG A CA 1
ATOM 592 C C . ARG A 1 79 ? -4.249 10.331 -5.918 1.00 94.25 79 ARG A C 1
ATOM 594 O O . ARG A 1 79 ? -3.159 10.784 -5.567 1.00 94.25 79 ARG A O 1
ATOM 601 N N . PRO A 1 80 ? -4.608 10.323 -7.220 1.00 94.19 80 PRO A N 1
ATOM 602 C CA . PRO A 1 80 ? -3.647 10.573 -8.304 1.00 94.19 80 PRO A CA 1
ATOM 603 C C . PRO A 1 80 ? -2.949 11.937 -8.250 1.00 94.19 80 PRO A C 1
ATOM 605 O O . PRO A 1 80 ? -1.811 12.064 -8.684 1.00 94.19 80 PRO A O 1
ATOM 608 N N . ALA A 1 81 ? -3.620 12.956 -7.706 1.00 96.38 81 ALA A N 1
ATOM 609 C CA . ALA A 1 81 ? -3.087 14.316 -7.643 1.00 96.38 81 ALA A CA 1
ATOM 610 C C . ALA A 1 81 ? -1.885 14.462 -6.695 1.00 96.38 81 ALA A C 1
ATOM 612 O O . ALA A 1 81 ? -1.041 15.326 -6.913 1.00 96.38 81 ALA A O 1
ATOM 613 N N . THR A 1 82 ? -1.817 13.650 -5.636 1.00 94.62 82 THR A N 1
ATOM 614 C CA . THR A 1 82 ? -0.797 13.780 -4.581 1.00 94.62 82 THR A CA 1
ATOM 615 C C . THR A 1 82 ? -0.003 12.501 -4.347 1.00 94.62 82 THR A C 1
ATOM 617 O O . THR A 1 82 ? 1.026 12.542 -3.679 1.00 94.62 82 THR A O 1
ATOM 620 N N . GLY A 1 83 ? -0.473 11.358 -4.858 1.00 92.06 83 GLY A N 1
ATOM 621 C CA . GLY A 1 83 ? 0.099 10.045 -4.563 1.00 92.06 83 GLY A CA 1
ATOM 622 C C . GLY A 1 83 ? -0.085 9.615 -3.105 1.00 92.06 83 GLY A C 1
ATOM 623 O O . GLY A 1 83 ? 0.547 8.658 -2.665 1.00 92.06 83 GLY A O 1
ATOM 624 N N . GLN A 1 84 ? -0.924 10.317 -2.340 1.00 95.38 84 GLN A N 1
ATOM 625 C CA . GLN A 1 84 ? -1.209 9.968 -0.953 1.00 95.38 84 GLN A CA 1
ATOM 626 C C . GLN A 1 84 ? -2.162 8.778 -0.882 1.00 95.38 84 GLN A C 1
ATOM 628 O O . GLN A 1 84 ? -3.112 8.688 -1.665 1.00 95.38 84 GLN A O 1
ATOM 633 N N . LEU A 1 85 ? -1.905 7.903 0.087 1.00 94.31 85 LEU A N 1
ATOM 634 C CA . LEU A 1 85 ? -2.762 6.776 0.426 1.00 94.31 85 LEU A CA 1
ATOM 635 C C . LEU A 1 85 ? -3.817 7.212 1.448 1.00 94.31 85 LEU A C 1
ATOM 637 O O . LEU A 1 85 ? -3.471 7.789 2.478 1.00 94.31 85 LEU A O 1
ATOM 641 N N . TYR A 1 86 ? -5.079 6.910 1.166 1.00 94.25 86 TYR A N 1
ATOM 642 C CA . TYR A 1 86 ? -6.225 7.102 2.053 1.00 94.25 86 TYR A CA 1
ATOM 643 C C . TYR A 1 86 ? -6.815 5.749 2.447 1.00 94.25 86 TYR A C 1
ATOM 645 O O . TYR A 1 86 ? -6.724 4.803 1.667 1.00 94.25 86 TYR A O 1
ATOM 653 N N . GLY A 1 87 ? -7.425 5.674 3.629 1.00 86.94 87 GLY A N 1
ATOM 654 C CA . GLY A 1 87 ? -8.034 4.473 4.202 1.00 86.94 87 GLY A CA 1
ATOM 655 C C . GLY A 1 87 ? -8.564 4.742 5.597 1.00 86.94 87 GLY A C 1
ATOM 656 O O . GLY A 1 87 ? -7.976 5.625 6.263 1.00 86.94 87 GLY A O 1
#

Secondary structure (DSSP, 8-state):
---PPP-----S------------------------EEEEE-TTSEEEEEETTEEEEEEEEEE--SPPTT------EEETTTTEEE-

Radius of gyration: 35.28 Å; chains: 1; bounding box: 61×34×108 Å

=== Feature glossary ===
Key to the feature types in this record:

pLDDT. pLDDT is the predicted lDDT-Cα score: AlphaFold's confidence that the local environment of each residue (all inter-atomic distances within 15 Å) is correctly placed. It is a per-residue number between 0 and 100, with higher meaning more reliable.

Radius of gyration, Cα contacts, bounding box. The geometric summary reports three shape descriptors. Rg (radius of gyration) measures how spread out the Cα atoms are about their centre of mass; compact globular proteins have small Rg, elongated or unfolded ones large. Cα contacts (<8 Å, |i−j|>4) count long-range residue pairs in spatial proximity — high for tightly packed folds, near zero for rods or random coil. The bounding-box extents give the protein's footprint along x, y, z in Å.

Backbone torsions (φ/ψ). Backbone dihedral angles. Every residue except chain termini has a φ (preceding-C → N → Cα → C) and a ψ (N → Cα → C → next-N). They are reported in degrees following the IUPAC sign convention. Secondary structure is essentially a statement about which (φ, ψ) basin each residue occupies.

Contact-map, Ramachandran, and PAE plots. Plot images: a contact map (which residues are close in 3D, as an N×N binary image), a Ramachandran scatter (backbone torsion angles, revealing secondary-structure composition at a glance), and — for AlphaFold structures — a PAE heatmap (pairwise prediction confidence).

Predicted aligned error. Predicted Aligned Error (PAE) is an AlphaFold confidence matrix: entry (i, j) is the expected error in the position of residue j, in ångströms, when the prediction is superimposed on the true structure at residue i. Low PAE within a block of residues means that block is internally rigid and well-predicted; high PAE between two blocks means their relative placement is uncertain even if each block individually is confident.

Secondary structure (3-state, P-SEA). Three-state secondary structure (P-SEA) collapses the eight DSSP classes into helix (a), strand (b), and coil (c). P-SEA assigns these from Cα geometry alone — distances and angles — without requiring backbone oxygens, so it works on any Cα trace.

Solvent-accessible surface area. Solvent-accessible surface area (SASA) is the area in Å² traced out by the centre of a 1.4 Å probe sphere (a water molecule) rolled over the protein's van der Waals surface (Shrake–Rupley / Lee–Richards construction). Buried residues have near-zero SASA; fully exposed residues can exceed 200 Å². The total SASA scales roughly with the number of surface residues.

Foldseek 3Di. The Foldseek 3Di string encodes local tertiary geometry as a 20-letter alphabet — one character per residue — derived from the relative positions of nearby Cα atoms. Unlike the amino-acid sequence, 3Di is a direct function of the 3D structure, so two proteins with the same fold have similar 3Di strings even at low sequence identity.

B-factor. For experimental (PDB) structures, the B-factor (temperature factor) quantifies the positional spread of each atom in the crystal — a combination of thermal vibration and static disorder — in units of Å². High B-factors mark flexible loops or poorly resolved regions; low B-factors mark the rigid, well-ordered core.

mmCIF coordinates. The mmCIF block holds the 3D Cartesian coordinates of each backbone atom (N, Cα, C, O) in ångströms. mmCIF is the PDB's canonical archive format — a tagged-loop text representation of the atomic model.

InterPro / GO / CATH / organism. Functional annotations link the protein to curated databases. InterPro entries identify conserved domains and families by matching the sequence against member-database signatures (Pfam, PROSITE, CDD, …). Gene Ontology (GO) terms describe molecular function, biological process, and cellular component in a controlled vocabulary. CATH places the structure in a hierarchical fold classification (Class/Architecture/Topology/Homologous-superfamily). The organism is the source species.

Rendered structure images. Structure images are PyMOL renders from six orthogonal camera directions. Cartoon representation draws helices as coils and strands as arrows; sticks shows the backbone as bonds; surface shows the solvent-excluded envelope. Rainbow coloring maps sequence position to hue (blue→red, N→C); chain coloring assigns a distinct color per polypeptide.

Sequence. This is the polypeptide sequence — one letter per residue, N-terminus first. Length ranges from a few dozen residues for small domains to over a thousand for large multi-domain proteins.

Secondary structure (8-state, DSSP). The SS8 string is DSSP's per-residue secondary-structure call. α-helix (H) means an i→i+4 H-bond ladder; β-strand (E) means the residue participates in a β-sheet; 3₁₀ (G) and π (I) are tighter and wider helices; T/S are turns/bends; '-' is loop.

Nearest PDB structures. Structural nearest neighbors (via Foldseek easy-search vs the PDB). Reported per hit: target PDB id, E-value, and alignment TM-score. A TM-score above ~0.5 is the conventional threshold for 'same fold'.